Protein AF-A0A0R3WS09-F1 (afdb_monomer_lite)

InterPro domains:
  IPR036936 CRIB domain superfamily [G3DSA:3.90.810.10] (1-51)

pLDDT: mean 73.58, std 18.03, range [43.0, 94.94]

Structure (mmCIF, N/CA/C/O backbone):
data_AF-A0A0R3WS09-F1
#
_entry.id   AF-A0A0R3WS09-F1
#
loop_
_atom_site.group_PDB
_atom_site.id
_atom_site.type_symbol
_atom_site.label_atom_id
_atom_site.label_alt_id
_atom_site.label_comp_id
_atom_site.label_asym_id
_atom_site.label_entity_id
_atom_site.label_seq_id
_atom_site.pdbx_PDB_ins_code
_atom_site.Cartn_x
_atom_site.Cartn_y
_atom_site.Cartn_z
_atom_site.occupancy
_atom_site.B_iso_or_equiv
_atom_site.auth_seq_id
_atom_site.auth_comp_id
_atom_site.auth_asym_id
_atom_site.auth_atom_id
_atom_site.pdbx_PDB_model_num
ATOM 1 N N . MET A 1 1 ? -6.440 8.514 -2.644 1.00 71.50 1 MET A N 1
ATOM 2 C CA . MET A 1 1 ? -5.575 7.313 -2.632 1.00 71.50 1 MET A CA 1
ATOM 3 C C . MET A 1 1 ? -5.606 6.651 -4.008 1.00 71.50 1 MET A C 1
ATOM 5 O O . MET A 1 1 ? -6.708 6.447 -4.507 1.00 71.50 1 MET A O 1
ATOM 9 N N . PRO A 1 2 ? -4.456 6.350 -4.641 1.00 82.25 2 PRO A N 1
ATOM 10 C CA . PRO A 1 2 ? -4.402 5.690 -5.949 1.00 82.25 2 PRO A CA 1
ATOM 11 C C . PRO A 1 2 ? -5.064 4.303 -5.948 1.00 82.25 2 PRO A C 1
ATOM 13 O O . PRO A 1 2 ? -4.954 3.556 -4.974 1.00 82.25 2 PRO A O 1
ATOM 16 N N . ALA A 1 3 ? -5.693 3.917 -7.064 1.00 82.81 3 ALA A N 1
ATOM 17 C CA . ALA A 1 3 ? -6.379 2.624 -7.192 1.00 82.81 3 ALA A CA 1
ATOM 18 C C . ALA A 1 3 ? -5.442 1.418 -6.969 1.00 82.81 3 ALA A C 1
ATOM 20 O O . ALA A 1 3 ? -5.833 0.429 -6.346 1.00 82.81 3 ALA A O 1
ATOM 21 N N . GLY A 1 4 ? -4.183 1.523 -7.413 1.00 85.19 4 GLY A N 1
ATOM 22 C CA . GLY A 1 4 ? -3.165 0.489 -7.203 1.00 85.19 4 GLY A CA 1
ATOM 23 C C . GLY A 1 4 ? -2.810 0.290 -5.728 1.00 85.19 4 GLY A C 1
ATOM 24 O O . GLY A 1 4 ? -2.688 -0.843 -5.271 1.00 85.19 4 GLY A O 1
ATOM 25 N N . TRP A 1 5 ? -2.733 1.373 -4.957 1.00 90.62 5 TRP A N 1
ATOM 26 C CA . TRP A 1 5 ? -2.456 1.309 -3.521 1.00 90.62 5 TRP A CA 1
ATOM 27 C C . TRP A 1 5 ? -3.623 0.682 -2.755 1.00 90.62 5 TRP A C 1
ATOM 29 O O . TRP A 1 5 ? -3.419 -0.195 -1.920 1.00 90.62 5 TRP A O 1
ATOM 39 N N . ALA A 1 6 ? -4.863 1.025 -3.114 1.00 88.69 6 ALA A N 1
ATOM 40 C CA . ALA A 1 6 ? -6.055 0.400 -2.536 1.00 88.69 6 ALA A CA 1
ATOM 41 C C . ALA A 1 6 ? -6.131 -1.115 -2.802 1.00 88.69 6 ALA A C 1
ATOM 43 O O . ALA A 1 6 ? -6.618 -1.875 -1.966 1.00 88.69 6 ALA A O 1
ATOM 44 N N . ALA A 1 7 ? -5.658 -1.583 -3.960 1.00 89.44 7 ALA A N 1
ATOM 45 C CA . ALA A 1 7 ? -5.554 -3.012 -4.245 1.00 89.44 7 ALA A CA 1
ATOM 46 C C . ALA A 1 7 ? -4.474 -3.701 -3.391 1.00 89.44 7 ALA A C 1
ATOM 48 O O . ALA A 1 7 ? -4.712 -4.802 -2.899 1.00 89.44 7 ALA A O 1
ATOM 49 N N . MET A 1 8 ? -3.327 -3.049 -3.166 1.00 89.69 8 MET A N 1
ATOM 50 C CA . MET A 1 8 ? -2.250 -3.589 -2.323 1.00 89.69 8 MET A CA 1
ATOM 51 C C . MET A 1 8 ? -2.682 -3.742 -0.865 1.00 89.69 8 MET A C 1
ATOM 53 O O . MET A 1 8 ? -2.482 -4.809 -0.292 1.00 89.69 8 MET A O 1
ATOM 57 N N . LEU A 1 9 ? -3.346 -2.734 -0.292 1.00 91.88 9 LEU A N 1
ATOM 58 C CA . LEU A 1 9 ? -3.826 -2.808 1.093 1.00 91.88 9 LEU A CA 1
ATOM 59 C C . LEU A 1 9 ? -4.895 -3.889 1.276 1.00 91.88 9 LEU A C 1
ATOM 61 O O . LEU A 1 9 ? -4.840 -4.646 2.242 1.00 91.88 9 LEU A O 1
ATOM 65 N N . ARG A 1 10 ? -5.815 -4.029 0.310 1.00 90.31 10 ARG A N 1
ATOM 66 C CA . ARG A 1 10 ? -6.808 -5.117 0.316 1.00 90.31 10 ARG A CA 1
ATOM 67 C C . ARG A 1 10 ? -6.155 -6.493 0.221 1.00 90.31 10 ARG A C 1
ATOM 69 O O . ARG A 1 10 ? -6.546 -7.395 0.951 1.00 90.31 10 ARG A O 1
ATOM 76 N N . LYS A 1 11 ? -5.147 -6.654 -0.641 1.00 90.56 11 LYS A N 1
ATOM 77 C CA . LYS A 1 11 ? -4.400 -7.914 -0.776 1.00 90.56 11 LYS A CA 1
ATOM 78 C C . LYS A 1 11 ? -3.601 -8.253 0.486 1.00 90.56 11 LYS A C 1
ATOM 80 O O . LYS A 1 11 ? -3.478 -9.424 0.819 1.00 90.56 11 LYS A O 1
ATOM 85 N N . ALA A 1 12 ? -3.076 -7.243 1.175 1.00 89.94 12 ALA A N 1
ATOM 86 C CA . ALA A 1 12 ? 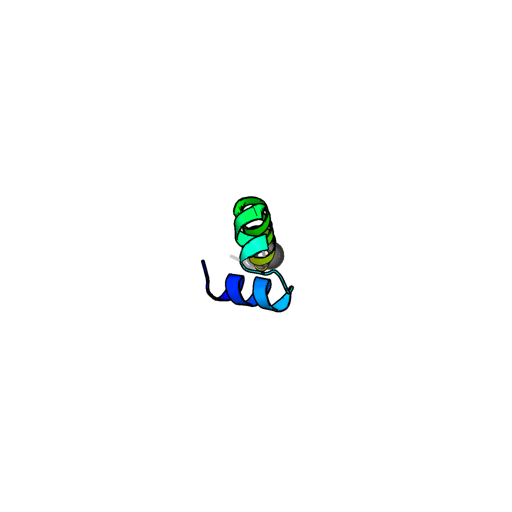-2.348 -7.397 2.431 1.00 89.94 12 ALA A CA 1
ATOM 87 C C . ALA A 1 12 ? -3.262 -7.646 3.647 1.00 89.94 12 ALA A C 1
ATOM 89 O O . ALA A 1 12 ? -2.757 -7.875 4.739 1.00 89.94 12 ALA A O 1
ATOM 90 N N . GLY A 1 13 ? -4.589 -7.597 3.475 1.00 94.19 13 GLY A N 1
ATOM 91 C CA . GLY A 1 13 ? -5.546 -7.790 4.566 1.00 94.19 13 GLY A CA 1
ATOM 92 C C . GLY A 1 13 ? -5.633 -6.613 5.543 1.00 94.19 13 GLY A C 1
ATOM 93 O O . GLY A 1 13 ? -6.185 -6.776 6.624 1.00 94.19 13 GLY A O 1
ATOM 94 N N . ILE A 1 14 ? -5.117 -5.435 5.174 1.00 91.62 14 ILE A N 1
ATOM 95 C CA . ILE A 1 14 ? -5.094 -4.258 6.051 1.00 91.62 14 ILE A CA 1
ATOM 96 C C . ILE A 1 14 ? -6.474 -3.596 6.041 1.00 91.62 14 ILE A C 1
ATOM 98 O O . ILE A 1 14 ? -6.935 -3.090 5.008 1.00 91.62 14 ILE A O 1
ATOM 102 N N . SER A 1 15 ? -7.125 -3.561 7.201 1.00 92.75 15 SER A N 1
ATOM 103 C CA . SER A 1 15 ? -8.447 -2.963 7.377 1.00 92.75 15 SER A CA 1
ATOM 104 C C . SER A 1 15 ? -8.418 -1.435 7.276 1.00 92.75 15 SER A C 1
ATOM 106 O O . SER A 1 15 ? -7.396 -0.785 7.482 1.00 92.75 15 SER A O 1
ATOM 108 N N . VAL A 1 16 ? -9.576 -0.824 7.013 1.00 89.00 16 VAL A N 1
ATOM 109 C CA . VAL A 1 16 ? -9.712 0.646 6.968 1.00 89.00 16 VAL A CA 1
ATOM 110 C C . VAL A 1 16 ? -9.367 1.291 8.316 1.00 89.00 16 VAL A C 1
ATOM 112 O O . VAL A 1 16 ? -8.827 2.394 8.357 1.00 89.00 16 VAL A O 1
ATOM 115 N N . ARG A 1 17 ? -9.628 0.586 9.423 1.00 92.56 17 ARG A N 1
ATOM 116 C CA . ARG A 1 17 ? -9.312 1.065 10.772 1.00 92.56 17 ARG A CA 1
ATOM 117 C C . ARG A 1 17 ? -7.802 1.140 11.000 1.00 92.56 17 ARG A C 1
ATOM 119 O O . ARG A 1 17 ? -7.314 2.158 11.480 1.00 92.56 17 ARG A O 1
ATOM 126 N N . GLU A 1 18 ? -7.068 0.104 10.603 1.00 90.88 18 GLU A N 1
ATOM 127 C CA . GLU A 1 18 ? -5.599 0.086 10.668 1.00 90.88 18 GLU A CA 1
ATOM 1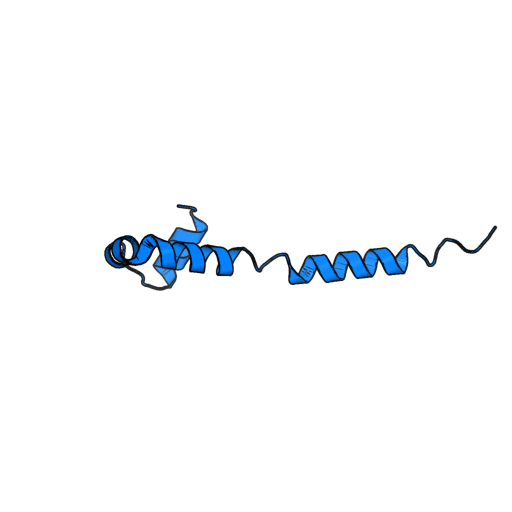28 C C . GLU A 1 18 ? -4.988 1.134 9.730 1.00 90.88 18 GLU A C 1
ATOM 130 O O . GLU A 1 18 ? -4.015 1.796 10.089 1.00 90.88 18 GLU A O 1
ATOM 135 N N . GLN A 1 19 ? -5.607 1.357 8.563 1.00 90.00 19 GLN A N 1
ATOM 136 C CA . GLN A 1 19 ? -5.200 2.418 7.639 1.00 90.00 19 GLN A CA 1
ATOM 137 C C . GLN A 1 19 ? -5.279 3.805 8.269 1.00 90.00 19 GLN A C 1
ATOM 139 O O . GLN A 1 19 ? -4.372 4.607 8.088 1.00 90.00 19 GLN A O 1
ATOM 144 N N . GLN A 1 20 ? -6.342 4.087 9.020 1.00 90.81 20 GLN A N 1
ATOM 145 C CA . GLN A 1 20 ? -6.520 5.377 9.686 1.00 90.81 20 GLN A CA 1
ATOM 146 C C . GLN A 1 20 ? -5.564 5.563 10.868 1.00 90.81 20 GLN A C 1
ATOM 148 O O . GLN A 1 20 ? -5.100 6.675 11.099 1.00 90.81 20 GLN A O 1
ATOM 153 N N . GLN A 1 21 ? -5.245 4.491 11.596 1.00 94.94 21 GLN A N 1
ATOM 154 C CA . GLN A 1 21 ? -4.330 4.544 12.741 1.00 94.94 21 GLN A CA 1
ATOM 155 C C . GLN A 1 21 ? -2.861 4.713 12.334 1.00 94.94 21 GLN A C 1
ATOM 157 O O . GLN A 1 21 ? -2.088 5.311 13.080 1.00 94.94 21 GLN A O 1
ATOM 162 N N . HIS A 1 22 ? -2.474 4.209 11.159 1.00 92.50 22 HIS A N 1
ATOM 163 C CA . HIS A 1 22 ? -1.077 4.153 10.716 1.00 92.50 22 HIS A CA 1
ATOM 164 C C . HIS A 1 22 ? -0.870 4.750 9.318 1.00 92.50 22 HIS A C 1
ATOM 166 O O . HIS A 1 22 ? -0.025 4.278 8.553 1.00 92.50 22 HIS A O 1
ATOM 172 N N . ILE A 1 23 ? -1.644 5.785 8.973 1.00 90.00 23 ILE A N 1
ATOM 173 C CA . ILE A 1 23 ? -1.718 6.329 7.610 1.00 90.00 23 ILE A CA 1
ATOM 174 C C . ILE A 1 23 ? -0.350 6.751 7.053 1.00 90.00 23 ILE A C 1
ATOM 176 O O . ILE A 1 23 ? -0.044 6.448 5.902 1.00 90.00 23 ILE A O 1
ATOM 180 N N . GLU A 1 24 ? 0.502 7.361 7.879 1.00 90.44 24 GLU A N 1
ATOM 181 C CA . GLU A 1 24 ? 1.837 7.826 7.478 1.00 90.44 24 GLU A CA 1
ATOM 182 C C . GLU A 1 24 ? 2.780 6.662 7.144 1.00 90.44 24 GLU A C 1
ATOM 184 O O . GLU A 1 24 ? 3.442 6.660 6.106 1.00 90.44 24 GLU A O 1
ATOM 189 N N . VAL A 1 25 ? 2.795 5.622 7.984 1.00 91.38 25 VAL A N 1
ATOM 190 C CA . VAL A 1 25 ? 3.622 4.421 7.772 1.00 91.38 25 VAL A CA 1
ATOM 191 C C . VAL A 1 25 ? 3.172 3.681 6.515 1.00 91.38 25 VAL A C 1
ATOM 193 O O . VAL A 1 25 ? 3.995 3.227 5.719 1.00 91.38 25 VAL A O 1
ATOM 196 N N . ILE A 1 26 ? 1.857 3.593 6.311 1.00 92.00 26 ILE A N 1
ATOM 197 C CA . ILE A 1 26 ? 1.262 2.938 5.149 1.00 92.00 26 ILE A CA 1
ATOM 198 C C . ILE A 1 26 ? 1.600 3.691 3.862 1.00 92.00 26 ILE A C 1
ATOM 200 O O . ILE A 1 26 ? 1.932 3.052 2.865 1.00 92.00 26 ILE A O 1
ATOM 204 N N . TRP A 1 27 ? 1.567 5.023 3.866 1.00 89.94 27 TRP A N 1
ATOM 205 C CA . TRP A 1 27 ? 1.957 5.818 2.701 1.00 89.94 27 TRP A CA 1
ATOM 206 C C . TRP A 1 27 ? 3.432 5.650 2.350 1.00 89.94 27 TRP A C 1
ATOM 208 O O . TRP A 1 27 ? 3.730 5.370 1.191 1.00 89.94 27 TRP A O 1
ATOM 218 N N . ASN A 1 28 ? 4.330 5.703 3.335 1.00 89.50 28 ASN A N 1
ATOM 219 C CA . ASN A 1 28 ? 5.762 5.498 3.101 1.00 89.50 28 ASN A CA 1
ATOM 220 C C . ASN A 1 28 ? 6.053 4.099 2.534 1.00 89.50 28 ASN A C 1
ATOM 222 O O . ASN A 1 28 ? 6.827 3.946 1.589 1.00 89.50 28 ASN A O 1
ATOM 226 N N . ALA A 1 29 ? 5.402 3.064 3.073 1.00 87.75 29 ALA A N 1
ATOM 227 C CA . ALA A 1 29 ? 5.546 1.701 2.568 1.00 87.75 29 ALA A CA 1
ATOM 228 C C . ALA A 1 29 ? 5.032 1.567 1.123 1.00 87.75 29 ALA A C 1
ATOM 230 O O . ALA A 1 29 ? 5.696 0.964 0.278 1.00 87.75 29 ALA A O 1
ATOM 231 N N . LEU A 1 30 ? 3.870 2.153 0.822 1.00 89.12 30 LEU A N 1
ATOM 232 C CA . LEU A 1 30 ? 3.284 2.143 -0.520 1.00 89.12 30 LEU A CA 1
ATOM 233 C C . LEU A 1 30 ? 4.150 2.889 -1.534 1.00 89.12 30 LEU A C 1
ATOM 235 O O . LEU A 1 30 ? 4.307 2.411 -2.660 1.00 89.12 30 LEU A O 1
ATOM 239 N N . GLU A 1 31 ? 4.726 4.023 -1.141 1.00 88.06 31 GLU A N 1
ATOM 240 C CA . GLU A 1 31 ? 5.683 4.767 -1.950 1.00 88.06 31 GLU A CA 1
ATOM 241 C C . GLU A 1 31 ? 6.875 3.870 -2.287 1.00 88.06 31 GLU A C 1
ATOM 243 O O . GLU A 1 31 ? 7.036 3.508 -3.445 1.00 88.06 31 GLU A O 1
ATOM 248 N N . ILE A 1 32 ? 7.611 3.358 -1.296 1.00 85.44 32 ILE A N 1
ATOM 249 C CA . ILE A 1 32 ? 8.785 2.492 -1.518 1.00 85.44 32 ILE A CA 1
ATOM 250 C C . ILE A 1 32 ? 8.465 1.294 -2.429 1.00 85.44 32 ILE A C 1
ATOM 252 O O . ILE A 1 32 ? 9.218 0.994 -3.361 1.00 85.44 32 ILE A O 1
ATOM 256 N N . CYS A 1 33 ? 7.334 0.620 -2.200 1.00 80.56 33 CYS A N 1
ATOM 257 C CA . CYS A 1 33 ? 6.907 -0.522 -3.009 1.00 80.56 33 CYS A CA 1
ATOM 258 C C . CYS A 1 33 ? 6.573 -0.156 -4.463 1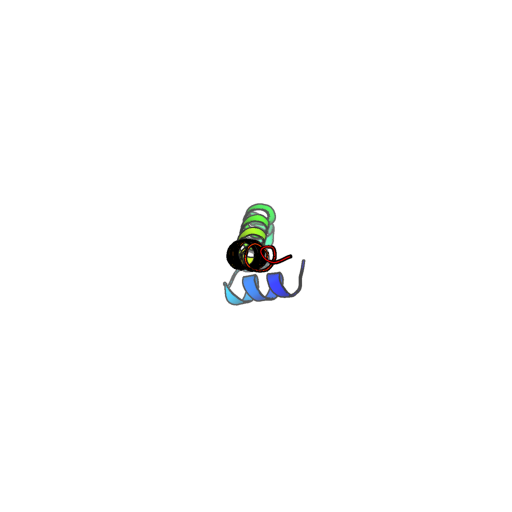.00 80.56 33 CYS A C 1
ATOM 260 O O . CYS A 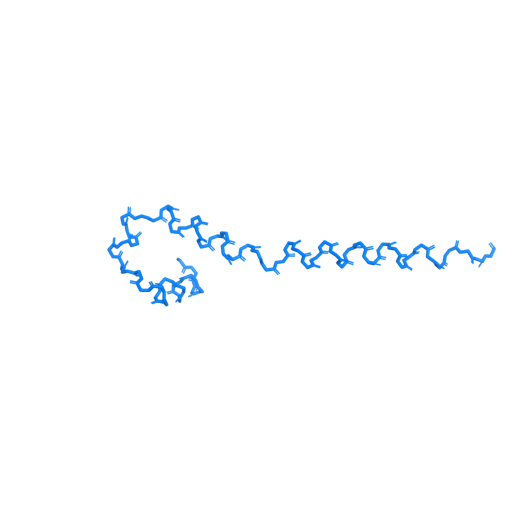1 33 ? 6.614 -1.028 -5.336 1.00 80.56 33 CYS A O 1
ATOM 262 N N . THR A 1 34 ? 6.226 1.103 -4.739 1.00 81.50 34 THR A N 1
ATOM 263 C CA . THR A 1 34 ? 5.856 1.569 -6.081 1.00 81.50 34 THR A CA 1
ATOM 264 C C . THR A 1 34 ? 6.950 2.358 -6.790 1.00 81.50 34 THR A C 1
ATOM 266 O O . THR A 1 34 ? 6.995 2.321 -8.020 1.00 81.50 34 THR A O 1
ATOM 269 N N . THR A 1 35 ? 7.891 2.963 -6.064 1.00 74.94 35 THR A N 1
ATOM 270 C CA . THR A 1 35 ? 9.019 3.709 -6.643 1.00 74.94 35 THR A CA 1
ATOM 271 C C . THR A 1 35 ? 10.067 2.782 -7.275 1.00 74.94 35 THR A C 1
ATOM 273 O O . THR A 1 35 ? 10.789 3.186 -8.183 1.00 74.94 35 THR A O 1
ATOM 276 N N . ASN A 1 36 ? 10.125 1.503 -6.886 1.00 58.22 36 ASN A N 1
ATOM 277 C CA . ASN A 1 36 ? 11.226 0.605 -7.259 1.00 58.22 36 ASN A CA 1
ATOM 278 C C . ASN A 1 36 ? 10.984 -0.299 -8.486 1.00 58.22 36 ASN A C 1
ATOM 280 O O . ASN A 1 36 ? 11.502 -1.412 -8.555 1.00 58.22 36 ASN A O 1
ATOM 284 N N . LYS A 1 37 ? 10.220 0.166 -9.484 1.00 54.50 37 LYS A N 1
ATOM 285 C CA . LYS A 1 37 ? 10.141 -0.510 -10.798 1.00 54.50 37 LYS A CA 1
ATOM 286 C C . LYS A 1 37 ? 11.008 0.111 -11.899 1.00 54.50 37 LYS A C 1
ATOM 288 O O . LYS A 1 37 ? 11.195 -0.545 -12.919 1.00 54.50 37 LYS A O 1
ATOM 293 N N . SER A 1 38 ? 11.582 1.301 -11.697 1.00 51.03 38 SER A N 1
ATOM 294 C CA . SER A 1 38 ? 12.313 2.009 -12.768 1.00 51.03 38 SER A CA 1
ATOM 295 C C . SER A 1 38 ? 13.765 2.375 -12.447 1.00 51.03 38 SER A C 1
ATOM 297 O O . SER A 1 38 ? 14.538 2.616 -13.368 1.00 51.03 38 SER A O 1
ATOM 299 N N . THR A 1 39 ? 14.193 2.392 -11.186 1.00 54.16 39 THR A N 1
ATOM 300 C CA . THR A 1 39 ? 15.524 2.922 -10.826 1.00 54.16 39 THR A CA 1
ATOM 301 C C . THR A 1 39 ? 16.673 1.968 -11.152 1.00 54.16 39 THR A C 1
ATOM 303 O O . THR A 1 39 ? 17.741 2.416 -11.561 1.00 54.16 39 THR A O 1
ATOM 306 N N . GLY A 1 40 ? 16.460 0.655 -11.023 1.00 51.53 40 GLY A N 1
ATOM 307 C CA . GLY A 1 40 ? 17.467 -0.345 -11.392 1.00 51.53 40 GLY A CA 1
ATOM 308 C C . GLY A 1 40 ? 17.618 -0.482 -12.907 1.00 51.53 40 GLY A C 1
ATOM 309 O O . GLY A 1 40 ? 18.720 -0.389 -13.435 1.00 51.53 40 GLY A O 1
ATOM 310 N N . THR A 1 41 ? 16.506 -0.645 -13.624 1.00 51.91 41 THR A N 1
ATOM 311 C CA . THR A 1 41 ? 16.510 -0.982 -15.057 1.00 51.91 41 THR A CA 1
ATOM 312 C C . THR A 1 41 ? 16.962 0.178 -15.952 1.00 51.91 41 THR A C 1
ATOM 314 O O . THR A 1 41 ? 17.646 -0.052 -16.947 1.00 51.91 41 THR A O 1
ATOM 317 N N . VAL A 1 42 ? 16.645 1.431 -15.597 1.00 53.22 42 VAL A N 1
ATOM 318 C CA . VAL A 1 42 ? 17.022 2.602 -16.413 1.00 53.22 42 VAL A CA 1
ATOM 319 C C . VAL A 1 42 ? 18.514 2.927 -16.294 1.00 53.22 42 VAL A C 1
ATOM 321 O O . VAL A 1 42 ? 19.124 3.317 -17.287 1.00 53.22 42 VAL A O 1
ATOM 324 N N . LYS A 1 43 ? 19.134 2.707 -15.123 1.00 51.84 43 LYS A N 1
ATOM 325 C CA . LYS A 1 43 ? 20.573 2.958 -14.939 1.00 51.84 43 LYS A CA 1
ATOM 326 C C . LYS A 1 43 ? 21.419 2.093 -15.883 1.00 51.84 43 LYS A C 1
ATOM 328 O O . LYS A 1 43 ? 22.284 2.620 -16.572 1.00 51.84 43 LYS A O 1
ATOM 333 N N . TYR A 1 44 ? 21.098 0.802 -16.002 1.00 54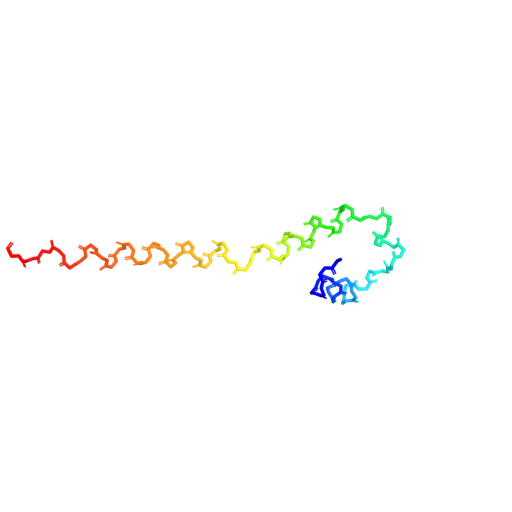.84 44 TYR A N 1
ATOM 334 C CA . TYR A 1 44 ? 21.809 -0.102 -16.914 1.00 54.84 44 TYR A CA 1
ATOM 335 C C . TYR A 1 44 ? 21.542 0.184 -18.401 1.00 54.84 44 TYR A C 1
ATOM 337 O O . TYR A 1 44 ? 22.439 -0.009 -19.218 1.00 54.84 44 TYR A O 1
ATOM 345 N N . MET A 1 45 ? 20.350 0.666 -18.779 1.00 56.19 45 MET A N 1
ATOM 346 C CA . MET A 1 45 ? 20.081 1.053 -20.176 1.00 56.19 45 MET A CA 1
ATOM 347 C C . MET A 1 45 ? 20.837 2.321 -20.582 1.00 56.19 45 MET A C 1
ATOM 349 O O . MET A 1 45 ? 21.305 2.409 -21.718 1.00 56.19 45 MET A O 1
ATOM 353 N N . ASN A 1 46 ? 21.000 3.276 -19.662 1.00 56.25 46 ASN A N 1
ATOM 354 C CA . ASN A 1 46 ? 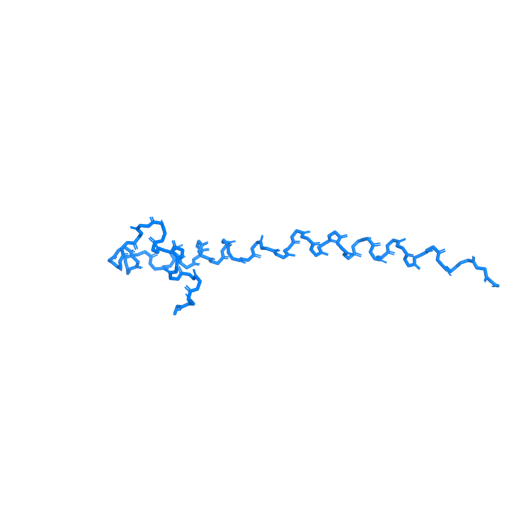21.750 4.494 -19.951 1.00 56.25 46 ASN A CA 1
ATOM 355 C C . ASN A 1 46 ? 23.245 4.181 -20.148 1.00 56.25 46 ASN A C 1
ATOM 357 O O . ASN A 1 46 ? 23.818 4.566 -21.166 1.00 56.25 46 ASN A O 1
ATOM 361 N N . ASP A 1 47 ? 23.835 3.367 -19.264 1.00 56.78 47 ASP A N 1
ATOM 362 C CA . ASP A 1 47 ? 25.246 2.955 -19.356 1.00 56.78 47 ASP A CA 1
ATOM 363 C C . ASP A 1 47 ? 25.544 2.091 -20.603 1.00 56.78 47 ASP A C 1
ATOM 365 O O . ASP A 1 47 ? 26.639 2.172 -21.169 1.00 56.78 47 ASP A O 1
ATOM 369 N N . LEU A 1 48 ? 24.573 1.298 -21.082 1.00 54.22 48 LEU A N 1
ATOM 370 C CA . LEU A 1 48 ? 24.713 0.517 -22.318 1.00 54.22 48 LEU A CA 1
ATOM 371 C C . LEU A 1 48 ? 24.687 1.414 -23.569 1.00 54.22 48 LEU A C 1
ATOM 373 O O . LEU A 1 48 ? 25.493 1.220 -24.475 1.00 54.22 48 LEU A O 1
ATOM 377 N N . SER A 1 49 ? 23.814 2.427 -23.600 1.00 56.94 49 SER A N 1
ATOM 378 C CA . SER A 1 49 ? 23.704 3.363 -24.733 1.00 56.94 49 SER A CA 1
ATOM 379 C C . SER A 1 49 ? 24.914 4.303 -24.873 1.00 56.94 49 SER A C 1
ATOM 381 O O . SER A 1 49 ? 25.313 4.655 -25.990 1.00 56.94 49 SER A O 1
ATOM 383 N N . ILE A 1 50 ? 25.544 4.658 -23.748 1.00 55.88 50 ILE A N 1
ATOM 384 C CA . ILE A 1 50 ? 26.727 5.528 -23.697 1.00 55.88 50 ILE A CA 1
ATOM 385 C C . ILE A 1 50 ? 27.984 4.780 -24.172 1.00 55.88 50 ILE A C 1
ATOM 387 O O . ILE A 1 50 ? 28.827 5.368 -24.841 1.00 55.88 50 ILE A O 1
ATOM 391 N N . ASN A 1 51 ? 28.095 3.471 -23.913 1.00 54.41 51 ASN A N 1
ATOM 392 C CA . ASN A 1 51 ? 29.232 2.673 -24.389 1.00 54.41 51 ASN A CA 1
ATOM 393 C C . ASN A 1 51 ? 29.116 2.221 -25.852 1.00 54.41 51 ASN A C 1
ATOM 395 O O . ASN A 1 51 ? 30.137 1.938 -26.466 1.00 54.41 51 ASN A O 1
ATOM 399 N N . THR A 1 52 ? 27.920 2.153 -26.445 1.00 52.66 52 THR A N 1
ATOM 400 C CA . THR A 1 52 ? 27.769 1.820 -27.878 1.00 52.66 52 THR A CA 1
ATOM 401 C C . THR A 1 52 ? 27.939 3.018 -28.812 1.00 52.66 52 THR A C 1
ATOM 403 O O . THR A 1 52 ? 28.192 2.836 -30.000 1.00 52.66 52 THR A O 1
ATOM 406 N N . SER A 1 53 ? 27.807 4.245 -28.303 1.00 53.12 53 SER A N 1
ATOM 407 C CA . SER A 1 53 ? 27.932 5.476 -29.099 1.00 53.12 53 SER A CA 1
ATOM 408 C C . SER A 1 53 ? 29.383 5.948 -29.270 1.00 53.12 53 SER A C 1
ATOM 410 O O . SER A 1 53 ? 29.668 6.713 -30.187 1.00 53.12 53 SER A O 1
ATOM 412 N N . THR A 1 54 ? 30.324 5.439 -28.472 1.00 50.97 54 THR A N 1
ATOM 413 C CA . THR A 1 54 ? 31.770 5.698 -28.608 1.00 50.97 54 THR A CA 1
ATOM 414 C C . THR A 1 54 ? 32.485 4.799 -29.622 1.00 50.97 54 THR A C 1
ATOM 416 O O . THR A 1 54 ? 33.636 5.075 -29.955 1.00 50.97 54 THR A O 1
ATOM 419 N N . PHE A 1 55 ? 31.831 3.766 -30.169 1.00 52.19 55 PHE A N 1
ATOM 420 C CA . PHE A 1 55 ? 32.442 2.873 -31.169 1.00 52.19 55 PHE A CA 1
ATOM 421 C C . PHE A 1 55 ? 32.247 3.303 -32.631 1.00 52.19 55 PHE A C 1
ATOM 423 O O . PHE A 1 55 ? 32.829 2.677 -33.510 1.00 52.19 55 PHE A O 1
ATOM 430 N N . TYR A 1 56 ? 31.492 4.371 -32.913 1.00 51.12 56 TYR A N 1
ATOM 431 C CA . TYR A 1 56 ? 31.231 4.827 -34.290 1.00 51.12 56 TYR A CA 1
ATOM 432 C C . TYR A 1 56 ? 31.966 6.113 -34.698 1.00 51.12 56 TYR A C 1
ATOM 434 O O . TYR A 1 56 ? 31.706 6.647 -35.771 1.00 51.12 56 TYR A O 1
ATOM 442 N N . THR A 1 57 ? 32.915 6.601 -33.893 1.00 49.75 57 THR A N 1
ATOM 443 C CA . THR A 1 57 ? 33.659 7.843 -34.190 1.00 49.75 57 THR A CA 1
ATOM 444 C C . THR A 1 57 ? 35.162 7.618 -34.326 1.00 49.75 57 THR A C 1
ATOM 446 O O . THR A 1 57 ? 35.981 8.381 -33.815 1.00 49.75 57 THR A O 1
ATOM 449 N N . ARG A 1 58 ? 35.544 6.559 -35.038 1.00 48.84 58 ARG A N 1
ATOM 450 C CA . ARG A 1 58 ? 36.851 6.467 -35.691 1.00 48.84 58 ARG A CA 1
ATOM 451 C C . ARG A 1 58 ? 36.645 5.901 -37.080 1.00 48.84 58 ARG A C 1
ATOM 453 O O . ARG A 1 58 ? 36.544 4.695 -37.215 1.00 48.84 58 ARG A O 1
ATOM 460 N N . ASP A 1 59 ? 36.480 6.803 -38.039 1.00 48.31 59 ASP A N 1
ATOM 461 C CA . ASP A 1 59 ? 37.089 6.749 -39.372 1.00 48.31 59 ASP A CA 1
ATOM 462 C C . ASP A 1 59 ? 36.527 7.911 -40.203 1.00 48.31 59 ASP A C 1
ATOM 464 O O . ASP A 1 59 ? 35.399 7.839 -40.684 1.00 48.31 59 ASP A O 1
ATOM 468 N N . PHE A 1 60 ? 37.293 9.004 -40.282 1.00 43.00 60 PHE A N 1
ATOM 469 C CA . PHE A 1 60 ? 37.563 9.802 -41.488 1.00 43.00 60 PHE A CA 1
ATOM 470 C C . PHE A 1 60 ? 38.662 10.831 -41.195 1.00 43.00 60 PHE A C 1
ATOM 472 O O . PHE A 1 60 ? 38.583 11.499 -40.138 1.00 43.00 60 PHE A O 1
#

Sequence (60 aa):
MPAGWAAMLRKAGISVREQQQHIEVIWNALEICTTNKSTGTVKYMNDLSINTSTFYTRDF

Radius of gyration: 20.75 Å; chains: 1; bounding box: 47×18×54 Å

Organism: Hydatigena taeniaeformis (NCBI:txid6205)

Foldseek 3Di:
DDPVLVVVCVVVVNDPVNCVVCVPVSVVVSCVVPVPPDPVPVVVVVVVVVVVVVVPPDDD

Secondary structure (DSSP, 8-state):
--HHHHHHHHHTT--HHHHHHTHHHHHHHHHHHHHTTSHHHHHHHHHHHHHHHTTS----